Protein AF-A0A7C5DTL0-F1 (afdb_monomer_lite)

Structure (mmCIF, N/CA/C/O backbone):
data_AF-A0A7C5DTL0-F1
#
_entry.id   AF-A0A7C5DTL0-F1
#
loop_
_atom_site.group_PDB
_atom_site.id
_atom_site.type_symbol
_atom_site.label_atom_id
_atom_site.label_alt_id
_atom_site.label_comp_id
_atom_site.label_asym_id
_atom_site.label_entity_id
_atom_site.label_seq_id
_atom_site.pdbx_PDB_ins_code
_atom_site.Cartn_x
_atom_site.Cartn_y
_atom_site.Cartn_z
_atom_site.occupancy
_atom_site.B_iso_or_equiv
_atom_site.auth_seq_id
_atom_site.auth_comp_id
_atom_site.auth_asym_id
_atom_site.auth_atom_id
_atom_site.pdbx_PDB_model_num
ATOM 1 N N . MET A 1 1 ? 12.031 -22.277 -10.906 1.00 60.78 1 MET A N 1
ATOM 2 C CA . MET A 1 1 ? 11.764 -21.476 -12.125 1.00 60.78 1 MET A CA 1
ATOM 3 C C . MET A 1 1 ? 11.470 -20.048 -11.672 1.00 60.78 1 MET A C 1
ATOM 5 O O . MET A 1 1 ? 10.780 -19.915 -10.674 1.00 60.78 1 MET A O 1
ATOM 9 N N . THR A 1 2 ? 12.060 -19.012 -12.277 1.00 88.94 2 THR A N 1
ATOM 10 C CA . THR A 1 2 ? 11.921 -17.609 -11.815 1.00 88.94 2 THR A CA 1
ATOM 11 C C . THR A 1 2 ? 10.983 -16.819 -12.730 1.00 88.94 2 THR A C 1
ATOM 13 O O . THR A 1 2 ? 10.842 -17.190 -13.894 1.00 88.94 2 THR A O 1
ATOM 16 N N . ALA A 1 3 ? 10.388 -15.721 -12.243 1.00 88.69 3 ALA A N 1
ATOM 17 C CA . ALA A 1 3 ? 9.522 -14.845 -13.048 1.00 88.69 3 ALA A CA 1
ATOM 18 C C . ALA A 1 3 ? 10.208 -14.374 -14.345 1.00 88.69 3 ALA A C 1
ATOM 20 O O . ALA A 1 3 ? 9.623 -14.463 -15.420 1.00 88.69 3 ALA A O 1
ATOM 21 N N . HIS A 1 4 ? 11.495 -14.018 -14.263 1.00 87.12 4 HIS A N 1
ATOM 22 C CA . HIS A 1 4 ? 12.326 -13.677 -15.422 1.00 87.12 4 HIS A CA 1
ATOM 23 C C . HIS A 1 4 ? 12.367 -14.791 -16.480 1.00 87.12 4 HIS A C 1
ATOM 25 O O . HIS A 1 4 ? 12.187 -14.528 -17.662 1.00 87.12 4 HIS A O 1
ATOM 31 N N . LYS A 1 5 ? 12.571 -16.053 -16.069 1.00 91.56 5 LYS A N 1
ATOM 32 C CA . LYS A 1 5 ? 12.610 -17.198 -17.001 1.00 91.56 5 LYS A CA 1
ATOM 33 C C . LYS A 1 5 ? 11.259 -17.474 -17.670 1.00 91.56 5 LYS A C 1
ATOM 35 O O . LYS A 1 5 ? 11.225 -18.188 -18.662 1.00 91.56 5 LYS A O 1
ATOM 40 N N . LEU A 1 6 ? 10.174 -16.955 -17.102 1.00 93.56 6 LEU A N 1
ATOM 41 C CA . LEU A 1 6 ? 8.809 -17.120 -17.595 1.00 93.56 6 LEU A CA 1
ATOM 42 C C . LEU A 1 6 ? 8.272 -15.881 -18.314 1.00 93.56 6 LEU A C 1
ATOM 44 O O . LEU A 1 6 ? 7.115 -15.897 -18.720 1.00 93.56 6 LEU A O 1
ATOM 48 N N . HIS A 1 7 ? 9.067 -14.812 -18.439 1.00 88.25 7 HIS A N 1
ATOM 49 C CA . HIS A 1 7 ? 8.592 -13.508 -18.917 1.00 88.25 7 HIS A CA 1
ATOM 50 C C . HIS A 1 7 ? 7.339 -13.021 -18.163 1.00 88.25 7 HIS A C 1
ATOM 52 O O . HIS A 1 7 ? 6.461 -12.376 -18.730 1.00 88.25 7 HIS A O 1
ATOM 58 N N . ALA A 1 8 ? 7.245 -13.360 -16.874 1.00 90.19 8 ALA A N 1
ATOM 59 C CA . ALA A 1 8 ? 6.122 -13.001 -16.023 1.00 90.19 8 ALA A CA 1
ATOM 60 C C . ALA A 1 8 ? 6.397 -11.695 -15.267 1.00 90.19 8 ALA A C 1
ATOM 62 O O . ALA A 1 8 ? 7.532 -11.421 -14.866 1.00 90.19 8 ALA A O 1
ATOM 63 N N . VAL A 1 9 ? 5.334 -10.931 -15.014 1.00 90.69 9 VAL A N 1
ATOM 64 C CA . VAL A 1 9 ? 5.375 -9.729 -14.172 1.00 90.69 9 VAL A CA 1
ATOM 65 C C . VAL A 1 9 ? 5.598 -10.126 -12.710 1.00 90.69 9 VAL A C 1
ATOM 67 O O . VAL A 1 9 ? 4.961 -11.050 -12.200 1.00 90.69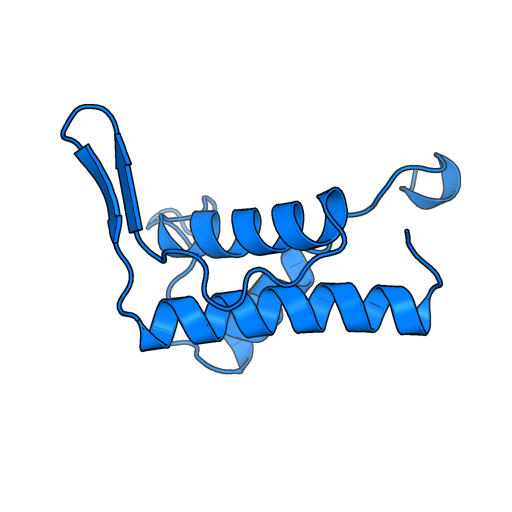 9 VAL A O 1
ATOM 70 N N . LEU A 1 10 ? 6.493 -9.413 -12.024 1.00 92.69 10 LEU A N 1
ATOM 71 C CA . LEU A 1 10 ? 6.749 -9.573 -10.594 1.00 92.69 10 LEU A CA 1
ATOM 72 C C . LEU A 1 10 ? 6.151 -8.395 -9.824 1.00 92.69 10 LEU A C 1
ATOM 74 O O . LEU A 1 10 ? 6.538 -7.253 -10.044 1.00 92.69 10 LEU A O 1
ATOM 78 N N . VAL A 1 11 ? 5.272 -8.680 -8.863 1.00 96.50 11 VAL A N 1
ATOM 79 C CA . VAL A 1 11 ? 4.724 -7.664 -7.954 1.00 96.50 11 VAL A CA 1
ATOM 80 C C . VAL A 1 11 ? 5.525 -7.671 -6.641 1.00 96.50 11 VAL A C 1
ATOM 82 O O . VAL A 1 11 ? 5.492 -8.671 -5.918 1.00 96.50 11 VAL A O 1
ATOM 85 N N . PRO A 1 12 ? 6.254 -6.593 -6.293 1.00 96.94 12 PRO A N 1
ATOM 86 C CA . PRO A 1 12 ? 7.266 -6.589 -5.229 1.00 96.94 12 PRO A CA 1
ATOM 87 C C . PRO A 1 12 ? 6.687 -6.377 -3.816 1.00 96.94 12 PRO A C 1
ATOM 89 O O . PRO A 1 12 ? 7.145 -5.521 -3.058 1.00 96.94 12 PRO A O 1
ATOM 92 N N . VAL A 1 13 ? 5.673 -7.160 -3.436 1.00 98.19 13 VAL A N 1
ATOM 93 C CA . VAL A 1 13 ? 4.944 -6.994 -2.160 1.00 98.19 13 VAL A CA 1
ATOM 94 C C . VAL A 1 13 ? 5.874 -7.113 -0.950 1.00 98.19 13 VAL A C 1
ATOM 96 O O . VAL A 1 13 ? 5.831 -6.264 -0.060 1.00 98.19 13 VAL A O 1
ATOM 99 N N . GLY A 1 14 ? 6.756 -8.118 -0.941 1.00 97.38 14 GLY A N 1
ATOM 100 C CA . GLY A 1 14 ? 7.661 -8.371 0.185 1.00 97.38 14 GLY A CA 1
ATOM 101 C C . GLY A 1 14 ? 8.578 -7.186 0.507 1.00 97.38 14 GLY A C 1
ATOM 102 O O . GLY A 1 14 ? 8.750 -6.852 1.673 1.00 97.38 14 GLY A O 1
ATOM 103 N N . LEU A 1 15 ? 9.082 -6.486 -0.514 1.00 98.19 15 LEU A N 1
ATOM 104 C CA . LEU A 1 15 ? 9.959 -5.322 -0.333 1.00 98.19 15 LEU A CA 1
ATOM 105 C C . LEU A 1 15 ? 9.211 -4.111 0.242 1.00 98.19 15 LEU A C 1
ATOM 107 O O . LEU A 1 15 ? 9.765 -3.346 1.035 1.00 98.19 15 LEU A O 1
ATOM 111 N N . ALA A 1 16 ? 7.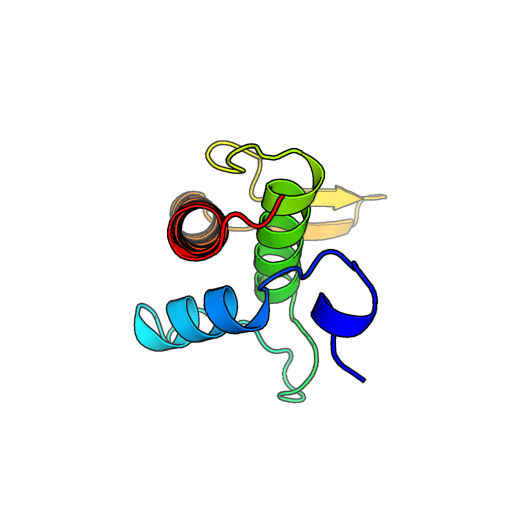943 -3.927 -0.137 1.00 98.56 16 ALA A N 1
ATOM 112 C CA . ALA A 1 16 ? 7.102 -2.886 0.449 1.00 98.56 16 ALA A CA 1
ATOM 113 C C . ALA A 1 16 ? 6.803 -3.181 1.929 1.00 98.56 16 ALA A C 1
ATOM 115 O O . ALA A 1 16 ? 6.900 -2.285 2.767 1.00 98.56 16 ALA A O 1
ATOM 116 N N . TRP A 1 17 ? 6.501 -4.439 2.260 1.00 98.50 17 TRP A N 1
ATOM 117 C CA . TRP A 1 17 ? 6.256 -4.877 3.636 1.00 98.50 17 TRP A CA 1
ATOM 118 C C . TRP A 1 17 ? 7.493 -4.734 4.521 1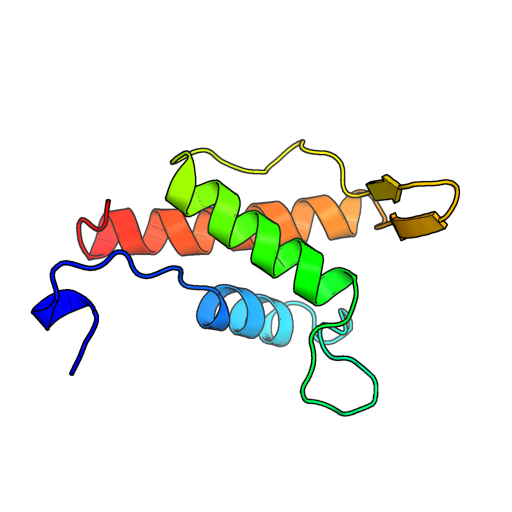.00 98.50 17 TRP A C 1
ATOM 120 O O . TRP A 1 17 ? 7.411 -4.144 5.595 1.00 98.50 17 TRP A O 1
ATOM 130 N N . GLU A 1 18 ? 8.648 -5.210 4.051 1.00 98.25 18 GLU A N 1
ATOM 131 C CA . GLU A 1 18 ? 9.931 -5.053 4.743 1.00 98.25 18 GLU A CA 1
ATOM 132 C C . GLU A 1 18 ? 10.251 -3.575 4.995 1.00 98.25 18 GLU A C 1
ATOM 134 O O . GLU A 1 18 ? 10.706 -3.200 6.076 1.00 98.25 18 GLU A O 1
ATOM 139 N N . THR A 1 19 ? 9.960 -2.710 4.019 1.00 98.44 19 THR A N 1
ATOM 140 C CA . THR A 1 19 ? 10.161 -1.269 4.177 1.00 98.44 19 THR A CA 1
ATOM 141 C C . THR A 1 19 ? 9.320 -0.707 5.317 1.00 98.44 19 THR A C 1
ATOM 143 O O . THR A 1 19 ? 9.875 0.014 6.141 1.00 98.44 19 THR A O 1
ATOM 146 N N . ILE A 1 20 ? 8.031 -1.054 5.407 1.00 98.38 20 ILE A N 1
ATOM 147 C CA . ILE A 1 20 ? 7.176 -0.620 6.522 1.00 98.38 20 ILE A CA 1
ATOM 148 C C . ILE A 1 20 ? 7.685 -1.161 7.852 1.00 98.38 20 ILE A C 1
ATOM 150 O O . ILE A 1 20 ? 7.864 -0.379 8.779 1.00 98.38 20 ILE A O 1
ATOM 154 N N . HIS A 1 21 ? 8.016 -2.451 7.918 1.00 97.00 21 HIS A N 1
ATOM 155 C CA . HIS A 1 21 ? 8.536 -3.063 9.138 1.00 97.00 21 HIS A CA 1
ATOM 156 C C . HIS A 1 21 ? 9.801 -2.359 9.657 1.00 97.00 21 HIS A C 1
ATOM 158 O O . HIS A 1 21 ? 9.996 -2.237 10.861 1.00 97.00 21 HIS A O 1
ATOM 164 N N . ARG A 1 22 ? 10.647 -1.851 8.750 1.00 97.94 22 ARG A N 1
ATOM 165 C CA . ARG A 1 22 ? 11.865 -1.112 9.099 1.00 97.94 22 ARG A CA 1
ATOM 166 C C . ARG A 1 22 ? 11.611 0.336 9.520 1.00 97.94 22 ARG A C 1
ATOM 168 O O . ARG A 1 22 ? 12.296 0.815 10.418 1.00 97.94 22 ARG A O 1
ATOM 175 N N . ILE A 1 23 ? 10.724 1.061 8.834 1.00 97.75 23 ILE A N 1
ATOM 176 C CA . ILE A 1 23 ? 10.555 2.511 9.060 1.00 97.75 23 ILE A CA 1
ATOM 177 C C . ILE A 1 23 ? 9.501 2.842 10.118 1.00 97.75 23 ILE A C 1
ATOM 179 O O . ILE A 1 23 ? 9.572 3.913 10.711 1.00 97.75 23 ILE A O 1
ATOM 183 N N . ASP A 1 24 ? 8.536 1.951 10.340 1.00 96.81 24 ASP A N 1
ATOM 184 C CA . ASP A 1 24 ? 7.499 2.101 11.358 1.00 96.81 24 ASP A CA 1
ATOM 185 C C . ASP A 1 24 ? 7.057 0.718 11.880 1.00 96.81 24 ASP A C 1
ATOM 187 O O . ASP A 1 24 ? 6.026 0.183 11.458 1.00 96.81 24 ASP A O 1
ATOM 191 N N . PRO A 1 25 ? 7.825 0.120 12.814 1.00 94.25 25 PRO A N 1
ATOM 192 C CA . PRO A 1 25 ? 7.493 -1.173 13.415 1.00 94.25 25 PRO A CA 1
ATOM 193 C C . PRO A 1 25 ? 6.154 -1.185 14.170 1.00 94.25 25 PRO A C 1
ATOM 195 O O . PRO A 1 25 ? 5.657 -2.256 14.504 1.00 94.25 25 PRO A O 1
ATOM 198 N N . GLY A 1 26 ? 5.573 -0.015 14.469 1.00 95.44 26 GLY A N 1
ATOM 199 C CA . GLY A 1 26 ? 4.264 0.101 15.112 1.00 95.44 26 GLY A CA 1
ATOM 200 C C . GLY A 1 26 ? 3.091 -0.159 14.162 1.00 95.44 26 GLY A C 1
ATOM 201 O O . GLY A 1 26 ? 1.964 -0.371 14.620 1.00 95.44 26 GLY A O 1
ATOM 202 N N . ILE A 1 27 ? 3.326 -0.162 12.845 1.00 96.75 27 ILE A N 1
ATOM 203 C CA . ILE A 1 27 ? 2.329 -0.563 11.853 1.00 96.75 27 ILE A CA 1
ATOM 204 C C . ILE A 1 27 ? 2.349 -2.085 11.717 1.00 96.75 27 ILE A C 1
ATOM 206 O O . ILE A 1 27 ? 3.135 -2.659 10.964 1.00 96.75 27 ILE A O 1
ATOM 210 N N . GLU A 1 28 ? 1.421 -2.739 12.411 1.00 96.75 28 GLU A N 1
ATOM 211 C CA . GLU A 1 28 ? 1.220 -4.178 12.274 1.00 96.75 28 GLU A CA 1
ATOM 212 C C . GLU A 1 28 ? 0.610 -4.508 10.901 1.00 96.75 28 GLU A C 1
ATOM 214 O O . GLU A 1 28 ? -0.444 -3.975 10.529 1.00 96.75 28 GLU A O 1
ATOM 219 N N . LEU A 1 29 ? 1.255 -5.406 10.154 1.00 97.88 29 LEU A N 1
ATOM 220 C CA . LEU A 1 29 ? 0.800 -5.875 8.836 1.00 97.88 29 LEU A CA 1
ATOM 221 C C . LEU A 1 29 ? 0.270 -7.310 8.885 1.00 97.88 29 LEU A C 1
ATOM 223 O O . LEU A 1 29 ? -0.509 -7.705 8.010 1.00 97.88 29 LEU A O 1
ATOM 227 N N . TYR A 1 30 ? 0.651 -8.073 9.908 1.00 97.75 30 TYR A N 1
ATOM 228 C CA . TYR A 1 30 ? 0.231 -9.451 10.079 1.00 97.75 30 TYR A CA 1
ATOM 229 C C . TYR A 1 30 ? -1.036 -9.553 10.924 1.00 97.75 30 TYR A C 1
ATOM 231 O O . TYR A 1 30 ? -1.365 -8.720 11.771 1.00 97.75 30 TYR A O 1
ATOM 239 N N . HIS A 1 31 ? -1.794 -10.602 10.651 1.00 96.88 31 HIS A N 1
ATOM 240 C CA . HIS A 1 31 ? -2.822 -11.101 11.539 1.00 96.88 31 HIS A CA 1
ATOM 241 C C . HIS A 1 31 ? -2.165 -11.710 12.791 1.00 96.88 31 HIS A C 1
ATOM 243 O O . HIS A 1 31 ? -0.966 -11.980 12.811 1.00 96.88 31 HIS A O 1
ATOM 249 N N . GLN A 1 32 ? -2.953 -11.971 13.836 1.00 95.00 32 GLN A N 1
ATOM 250 C CA . GLN A 1 32 ? -2.456 -12.519 15.108 1.00 95.00 32 GLN A CA 1
ATOM 251 C C . GLN A 1 32 ? -1.768 -13.889 14.969 1.00 95.00 32 GLN A C 1
ATOM 253 O O . GLN A 1 32 ? -1.049 -14.313 15.866 1.00 95.00 32 GLN A O 1
ATOM 258 N N . ASP A 1 33 ? -1.970 -14.578 13.844 1.00 95.81 33 ASP A N 1
ATOM 259 C CA . ASP A 1 33 ? -1.282 -15.829 13.514 1.00 95.81 33 ASP A CA 1
ATOM 260 C C . ASP A 1 33 ? 0.161 -15.644 13.007 1.00 95.81 33 ASP A C 1
ATOM 262 O O . ASP A 1 33 ? 0.854 -16.637 12.775 1.00 95.81 33 ASP A O 1
ATOM 266 N N . GLY A 1 34 ? 0.611 -14.399 12.812 1.00 93.62 34 GLY A N 1
ATOM 267 C CA . GLY A 1 34 ? 1.954 -14.062 12.339 1.00 93.62 34 GLY A CA 1
ATOM 268 C C . GLY A 1 34 ? 2.242 -14.476 10.893 1.00 93.62 34 GLY A C 1
ATOM 269 O O . GLY A 1 34 ? 3.405 -14.537 10.500 1.00 93.62 34 GLY A O 1
ATOM 270 N N . ARG A 1 35 ? 1.215 -14.821 10.104 1.00 93.44 35 ARG A N 1
ATOM 271 C CA . ARG A 1 35 ? 1.359 -15.360 8.741 1.00 93.44 35 ARG A CA 1
ATOM 272 C C . ARG A 1 35 ? 0.482 -14.638 7.734 1.00 93.44 35 ARG A C 1
ATOM 274 O O . ARG A 1 35 ? 0.968 -14.238 6.680 1.00 93.44 35 ARG A O 1
ATOM 281 N N . HIS A 1 36 ? -0.805 -14.492 8.027 1.00 96.75 36 HIS A N 1
ATOM 282 C CA . HIS A 1 36 ? -1.740 -13.850 7.109 1.00 96.75 36 HIS A CA 1
ATOM 283 C C . HIS A 1 36 ? -1.630 -12.335 7.193 1.00 96.75 36 HIS A C 1
ATOM 285 O O . HIS A 1 36 ? -1.285 -11.780 8.232 1.00 96.75 36 HIS A O 1
ATOM 291 N N . ALA A 1 37 ? -1.974 -11.653 6.103 1.00 97.75 37 ALA A N 1
ATOM 292 C CA . ALA A 1 37 ? -2.131 -10.210 6.126 1.00 97.75 37 ALA A CA 1
ATOM 293 C C . ALA A 1 37 ? -3.356 -9.820 6.960 1.00 97.75 37 ALA A C 1
ATOM 295 O O . ALA A 1 37 ? -4.445 -10.366 6.778 1.00 97.75 37 ALA A O 1
ATOM 296 N N . ASN A 1 38 ? -3.203 -8.826 7.831 1.00 97.44 38 ASN A N 1
ATOM 297 C CA . ASN A 1 38 ? -4.348 -8.128 8.411 1.00 97.44 38 ASN A CA 1
ATOM 298 C C . ASN A 1 38 ? -4.924 -7.111 7.390 1.00 97.44 38 ASN A C 1
ATOM 300 O O . ASN A 1 38 ? -4.417 -7.009 6.265 1.00 97.44 38 ASN A O 1
ATOM 304 N N . PRO A 1 39 ? -5.974 -6.339 7.729 1.00 97.56 39 PRO A N 1
ATOM 305 C CA . PRO A 1 39 ? -6.509 -5.305 6.840 1.00 97.56 39 PRO A CA 1
ATOM 306 C C . PRO A 1 39 ? -5.481 -4.282 6.331 1.00 97.56 39 PRO A C 1
ATOM 308 O O . PRO A 1 39 ? -5.504 -3.930 5.153 1.00 97.56 39 PRO A O 1
ATOM 311 N N . THR A 1 40 ? -4.553 -3.836 7.180 1.00 97.94 40 THR A N 1
ATOM 312 C CA . THR A 1 40 ? -3.481 -2.893 6.820 1.00 97.94 40 THR A CA 1
ATOM 313 C C . THR A 1 40 ? -2.477 -3.528 5.855 1.00 97.94 40 THR A C 1
ATOM 315 O O . THR A 1 40 ? -2.144 -2.931 4.831 1.00 97.94 40 THR A O 1
ATOM 318 N N . GLY A 1 41 ? -2.039 -4.762 6.127 1.00 98.12 41 GLY A N 1
ATOM 319 C CA . GLY A 1 41 ? -1.160 -5.528 5.234 1.00 98.12 41 GLY A CA 1
ATOM 320 C C . GLY A 1 41 ? -1.810 -5.828 3.883 1.00 98.12 41 GLY A C 1
ATOM 321 O O . GLY A 1 41 ? -1.180 -5.691 2.830 1.00 98.12 41 GLY A O 1
ATOM 322 N N . SER A 1 42 ? -3.101 -6.163 3.890 1.00 97.94 42 SER A N 1
ATOM 323 C CA . SER A 1 42 ? -3.894 -6.370 2.672 1.00 97.94 42 SER A CA 1
ATOM 324 C C . SER A 1 42 ? -3.998 -5.082 1.854 1.00 97.94 42 SER A C 1
ATOM 326 O O . SER A 1 42 ? -3.839 -5.112 0.636 1.00 97.94 42 SER A O 1
ATOM 328 N N . TYR A 1 43 ? -4.191 -3.939 2.517 1.00 98.56 43 TYR A N 1
ATOM 329 C CA . TYR A 1 43 ? -4.233 -2.631 1.871 1.00 98.56 43 TYR A CA 1
ATOM 330 C C . TYR A 1 43 ? -2.900 -2.251 1.213 1.00 98.56 43 TYR A C 1
ATOM 332 O O . TYR A 1 43 ? -2.882 -1.860 0.044 1.00 98.56 43 TYR A O 1
ATOM 340 N N . LEU A 1 44 ? -1.773 -2.408 1.920 1.00 98.81 44 LEU A N 1
ATOM 341 C CA . LEU A 1 44 ? -0.446 -2.165 1.344 1.00 98.81 44 LEU A CA 1
ATOM 342 C C . LEU A 1 44 ? -0.205 -3.066 0.129 1.00 98.81 44 LEU A C 1
ATOM 344 O O . LEU A 1 44 ? 0.225 -2.594 -0.919 1.00 98.81 44 LEU A O 1
ATOM 348 N N . THR A 1 45 ? -0.537 -4.351 0.255 1.00 98.56 45 THR A N 1
ATOM 349 C CA . THR A 1 45 ? -0.441 -5.324 -0.839 1.00 98.56 45 THR A CA 1
ATOM 350 C C . THR A 1 45 ? -1.246 -4.868 -2.054 1.00 98.56 45 THR A C 1
ATOM 352 O O . THR A 1 45 ? -0.709 -4.822 -3.159 1.00 98.56 45 THR A O 1
ATOM 355 N N . ALA A 1 46 ? -2.497 -4.445 -1.853 1.00 98.31 46 ALA A N 1
ATOM 356 C CA . ALA A 1 46 ? -3.343 -3.919 -2.920 1.00 98.31 46 ALA A CA 1
ATOM 357 C C . ALA A 1 46 ? -2.739 -2.673 -3.590 1.00 98.31 46 ALA A C 1
ATOM 359 O O . ALA A 1 46 ? -2.779 -2.573 -4.814 1.00 98.31 46 ALA A O 1
ATOM 360 N N . CYS A 1 47 ? -2.118 -1.765 -2.829 1.00 98.75 47 CYS A N 1
ATOM 361 C CA . CYS A 1 47 ? -1.431 -0.597 -3.389 1.00 98.75 47 CYS A CA 1
ATOM 362 C C . CYS A 1 47 ? -0.255 -0.993 -4.298 1.00 98.75 47 CYS A C 1
ATOM 364 O O . CYS A 1 47 ? -0.063 -0.379 -5.348 1.00 98.75 47 CYS A O 1
ATOM 366 N N . VAL A 1 48 ? 0.519 -2.024 -3.933 1.00 98.69 48 VAL A N 1
ATOM 367 C CA . VAL A 1 48 ? 1.636 -2.513 -4.762 1.00 98.69 48 VAL A CA 1
ATOM 368 C C . VAL A 1 48 ? 1.109 -3.149 -6.050 1.00 98.69 48 VAL A C 1
ATOM 370 O O . VAL A 1 48 ? 1.609 -2.839 -7.127 1.00 98.69 48 VAL A O 1
ATOM 373 N N . PHE A 1 49 ? 0.066 -3.980 -5.962 1.00 98.44 49 PHE A N 1
ATOM 374 C CA . PHE A 1 49 ? -0.583 -4.550 -7.147 1.00 98.44 49 PHE A CA 1
ATOM 375 C C . PHE A 1 49 ? -1.151 -3.468 -8.064 1.00 98.44 49 PHE A C 1
ATOM 377 O O . PHE A 1 49 ? -0.885 -3.500 -9.260 1.00 98.44 49 PHE A O 1
ATOM 384 N N . TYR A 1 50 ? -1.881 -2.496 -7.513 1.00 98.31 50 TYR A N 1
ATOM 385 C CA . TYR A 1 50 ? -2.403 -1.358 -8.267 1.00 98.31 50 TYR A CA 1
ATOM 386 C C . TYR A 1 50 ? -1.284 -0.622 -9.011 1.00 98.31 50 TYR A C 1
ATOM 388 O O . TYR A 1 50 ? -1.391 -0.382 -10.211 1.00 98.31 50 TYR A O 1
ATOM 396 N N . SER A 1 51 ? -0.185 -0.331 -8.309 1.00 98.12 51 SER A N 1
ATOM 397 C CA . SER A 1 51 ? 0.957 0.384 -8.881 1.00 98.12 51 SER A CA 1
ATOM 398 C C . SER A 1 51 ? 1.566 -0.357 -10.069 1.00 98.12 51 SER A C 1
ATOM 400 O O . SER A 1 51 ? 1.857 0.278 -11.072 1.00 98.12 51 SER A O 1
ATOM 402 N N . VAL A 1 52 ? 1.719 -1.684 -9.980 1.00 96.62 52 VAL A N 1
ATOM 403 C CA . VAL A 1 52 ? 2.254 -2.506 -11.080 1.00 96.62 52 VAL A CA 1
ATOM 404 C C . VAL A 1 52 ? 1.244 -2.641 -12.222 1.00 96.62 52 VAL A C 1
ATOM 406 O O . VAL A 1 52 ? 1.588 -2.444 -13.378 1.00 96.62 52 VAL A O 1
ATOM 409 N N . MET A 1 53 ? -0.019 -2.954 -11.922 1.00 95.75 53 MET A N 1
ATOM 410 C CA . MET A 1 53 ? -1.030 -3.218 -12.954 1.00 95.75 53 MET A CA 1
ATOM 411 C C . MET A 1 53 ? -1.390 -1.978 -13.776 1.00 95.75 53 MET A C 1
ATOM 413 O O . MET A 1 53 ? -1.666 -2.094 -14.967 1.00 95.75 53 MET A O 1
ATOM 417 N N . PHE A 1 54 ? -1.421 -0.805 -13.140 1.00 95.75 54 PHE A N 1
ATOM 418 C CA . PHE A 1 54 ? -1.838 0.447 -13.774 1.00 95.75 54 PHE A CA 1
ATOM 419 C C . PHE A 1 54 ? -0.677 1.409 -14.033 1.00 95.75 54 PHE A C 1
ATOM 421 O O . PHE A 1 54 ? -0.917 2.506 -14.536 1.00 95.75 54 PHE A O 1
ATOM 428 N N . ASN A 1 55 ? 0.555 1.043 -13.660 1.00 94.38 55 ASN A N 1
ATOM 429 C CA . ASN A 1 55 ? 1.738 1.906 -13.730 1.00 94.38 55 ASN A CA 1
ATOM 430 C C . ASN A 1 55 ? 1.466 3.329 -13.195 1.00 94.38 55 ASN A C 1
ATOM 43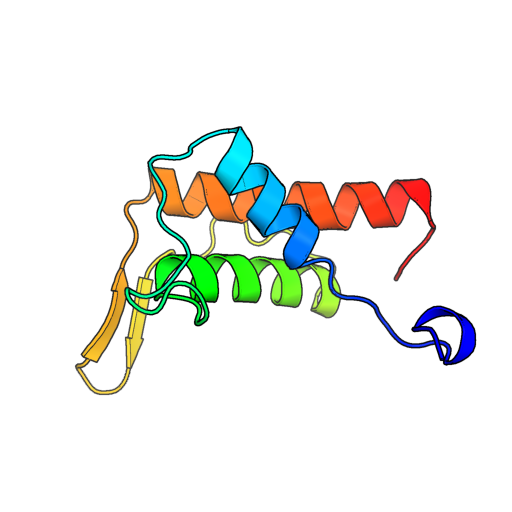2 O O . ASN A 1 55 ? 1.801 4.337 -13.814 1.00 94.38 55 ASN A O 1
ATOM 436 N N . THR A 1 56 ? 0.754 3.410 -12.070 1.00 96.81 56 THR A N 1
ATOM 437 C CA . THR A 1 56 ? 0.215 4.662 -11.524 1.00 96.81 56 THR A CA 1
ATOM 438 C C . THR A 1 56 ? 0.387 4.688 -10.011 1.00 96.81 56 THR A C 1
ATOM 440 O O . THR A 1 56 ? 0.172 3.679 -9.339 1.00 96.81 56 THR A O 1
ATOM 443 N N . SER A 1 57 ? 0.731 5.851 -9.452 1.00 98.25 57 SER A N 1
ATOM 444 C CA . SER A 1 57 ? 0.827 6.011 -7.998 1.00 98.25 57 SER A CA 1
ATOM 445 C C . SER A 1 57 ? -0.544 5.823 -7.322 1.00 98.25 57 SER A C 1
ATOM 447 O O . SER A 1 57 ? -1.528 6.408 -7.777 1.00 98.25 57 SER A O 1
ATOM 449 N N . PRO A 1 58 ? -0.640 5.047 -6.223 1.00 98.38 58 PRO A N 1
ATOM 450 C CA . PRO A 1 58 ? -1.844 4.935 -5.410 1.00 98.38 58 PRO A CA 1
ATOM 451 C C . PRO A 1 58 ? -1.993 6.109 -4.425 1.00 98.38 58 PRO A C 1
ATOM 453 O O . PRO A 1 58 ? -2.932 6.123 -3.629 1.00 98.38 58 PRO A O 1
ATOM 456 N N . GLU A 1 59 ? -1.066 7.074 -4.416 1.00 98.50 59 GLU A N 1
ATOM 457 C CA . GLU A 1 59 ? -1.146 8.246 -3.545 1.00 98.50 59 GLU A CA 1
ATOM 458 C C . GLU A 1 59 ? -2.424 9.051 -3.796 1.00 98.50 59 GLU A C 1
ATOM 460 O O . GLU A 1 59 ? -2.770 9.383 -4.926 1.00 98.50 59 GLU A O 1
ATOM 465 N N . GLY A 1 60 ? -3.132 9.375 -2.713 1.00 97.69 60 GLY A N 1
ATOM 466 C CA . GLY A 1 60 ? -4.393 10.119 -2.775 1.00 97.69 60 GLY A CA 1
ATOM 467 C C . GLY A 1 60 ? -5.639 9.247 -2.948 1.00 97.69 60 GLY A C 1
ATOM 468 O O . GLY A 1 60 ? -6.747 9.765 -2.815 1.00 97.69 60 GLY A O 1
ATOM 469 N N . LEU A 1 61 ? -5.492 7.933 -3.160 1.00 97.31 61 LEU A N 1
ATOM 470 C CA . LEU A 1 61 ? -6.620 7.000 -3.111 1.00 97.31 61 LEU A CA 1
ATOM 471 C C . LEU A 1 61 ? -7.189 6.877 -1.685 1.00 97.31 61 LEU A C 1
ATOM 473 O O . LEU A 1 61 ? -6.545 7.230 -0.692 1.00 97.31 61 LEU A O 1
ATOM 477 N N . THR A 1 62 ? -8.416 6.364 -1.572 1.00 96.50 62 THR A N 1
ATOM 478 C CA . THR A 1 62 ? -9.052 6.127 -0.267 1.00 96.50 62 THR A CA 1
ATOM 479 C C . THR A 1 62 ? -8.313 5.049 0.532 1.00 96.50 62 THR A C 1
ATOM 481 O O . THR A 1 62 ? -8.003 3.980 0.011 1.00 96.50 62 THR A O 1
ATOM 484 N N . GLY A 1 63 ? -8.082 5.316 1.820 1.00 96.31 63 GLY A N 1
ATOM 485 C CA . GLY A 1 63 ? -7.572 4.348 2.800 1.00 96.31 63 GLY A CA 1
ATOM 486 C C . GLY A 1 63 ? -8.660 3.489 3.453 1.00 96.31 63 GLY A C 1
ATOM 487 O O . GLY A 1 63 ? -8.378 2.765 4.409 1.00 96.31 63 GLY A O 1
ATOM 488 N N . SER A 1 64 ? -9.901 3.594 2.973 1.00 96.12 64 SER A N 1
ATOM 489 C CA . SER A 1 64 ? -11.066 2.929 3.552 1.00 96.12 64 SER A CA 1
ATOM 490 C C . SER A 1 64 ? -11.821 2.136 2.490 1.00 96.12 64 SER A C 1
ATOM 492 O O . SER A 1 64 ? -12.068 2.626 1.386 1.00 96.12 64 SER A O 1
ATOM 494 N N . PHE A 1 65 ? -12.214 0.913 2.843 1.00 94.31 65 PHE A N 1
ATOM 495 C CA . PHE A 1 65 ? -12.991 0.012 1.999 1.00 94.31 65 PHE A CA 1
ATOM 496 C C . PHE A 1 65 ? -14.154 -0.583 2.793 1.00 94.31 65 PHE A C 1
ATOM 498 O O . PHE A 1 65 ? -13.962 -1.318 3.768 1.00 94.31 65 PHE A O 1
ATOM 505 N N . HIS A 1 66 ? -15.373 -0.239 2.375 1.00 95.25 66 HIS A N 1
ATOM 506 C CA . HIS A 1 66 ? -16.620 -0.699 2.976 1.00 95.25 66 HIS A CA 1
ATOM 507 C C . HIS A 1 66 ? -17.397 -1.512 1.938 1.00 95.25 66 HIS A C 1
ATOM 509 O O . HIS A 1 66 ? -17.584 -1.065 0.808 1.00 95.25 66 HIS A O 1
ATOM 515 N N . TYR A 1 67 ? -17.881 -2.694 2.313 1.00 93.12 67 TYR A N 1
ATOM 516 C CA . TYR A 1 67 ? -18.640 -3.555 1.410 1.00 93.12 67 TYR A CA 1
ATOM 517 C C . TYR A 1 67 ? -19.741 -4.292 2.166 1.00 93.12 67 TYR A C 1
ATOM 519 O O . TYR A 1 67 ? -19.480 -4.914 3.197 1.00 93.12 67 TYR A O 1
ATOM 527 N N . LYS A 1 68 ? -20.977 -4.210 1.649 1.00 95.12 68 LYS A N 1
ATOM 528 C CA . LYS A 1 68 ? -22.192 -4.795 2.250 1.00 95.12 68 LYS A CA 1
ATOM 529 C C . LYS A 1 68 ? -22.370 -4.444 3.737 1.00 95.12 68 LYS A C 1
ATOM 531 O O . LYS A 1 68 ? -22.624 -5.313 4.562 1.00 95.12 68 LYS A O 1
ATOM 536 N N . GLY A 1 69 ? -22.182 -3.169 4.087 1.00 93.25 69 GLY A N 1
ATOM 537 C CA . GLY A 1 69 ? -22.322 -2.677 5.465 1.00 93.25 69 GLY A CA 1
ATOM 538 C C . GLY A 1 69 ? -21.178 -3.056 6.414 1.00 93.25 69 GLY A C 1
ATOM 539 O O . GLY A 1 69 ? -21.183 -2.630 7.563 1.00 93.25 69 GLY A O 1
ATOM 540 N N . LYS A 1 70 ? -20.174 -3.811 5.947 1.00 94.81 70 LYS A N 1
ATOM 541 C CA . LYS A 1 70 ? -18.982 -4.164 6.720 1.00 94.81 70 LYS A CA 1
ATOM 542 C C . LYS A 1 70 ? -17.806 -3.273 6.336 1.00 94.81 70 LYS A C 1
ATOM 544 O O . LYS A 1 70 ? -17.501 -3.104 5.154 1.00 94.81 70 LYS A O 1
ATOM 549 N N . VAL A 1 71 ? -17.115 -2.752 7.346 1.00 94.62 71 VAL A N 1
ATOM 550 C CA . VAL A 1 71 ? -15.815 -2.095 7.190 1.00 94.62 71 VAL A CA 1
ATOM 551 C C . VAL A 1 71 ? -14.745 -3.179 7.103 1.00 94.62 71 VAL A C 1
ATOM 553 O O . VAL A 1 71 ? -14.581 -3.970 8.030 1.00 94.62 71 VAL A O 1
ATOM 556 N N . TRP A 1 72 ? -14.046 -3.243 5.975 1.00 93.62 72 TRP A N 1
ATOM 557 C CA . TRP A 1 72 ? -12.970 -4.213 5.747 1.00 93.62 72 TRP A CA 1
ATOM 558 C C . TRP A 1 72 ? -11.602 -3.602 6.006 1.00 93.62 72 TRP A C 1
ATOM 560 O O . TRP A 1 72 ? -10.733 -4.263 6.557 1.00 93.62 72 TRP A O 1
ATOM 570 N N . VAL A 1 73 ? -11.438 -2.334 5.632 1.00 95.75 73 VAL A N 1
ATOM 571 C CA . VAL A 1 73 ? -10.251 -1.521 5.893 1.00 95.75 73 VAL A CA 1
ATOM 572 C C . VAL A 1 73 ? -10.741 -0.123 6.253 1.00 95.75 73 VAL A C 1
ATOM 574 O O . VAL A 1 73 ? -11.633 0.400 5.5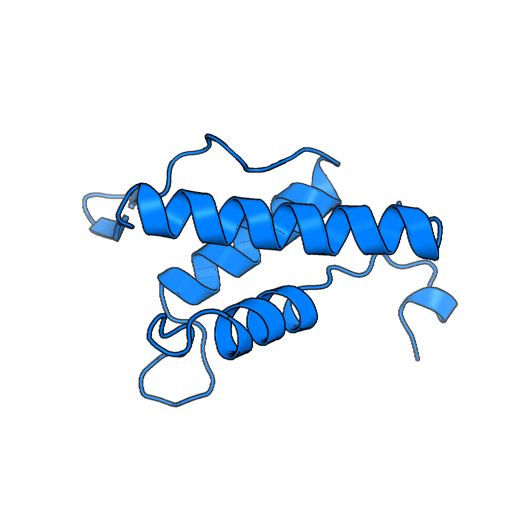86 1.00 95.75 73 VAL A O 1
ATOM 577 N N . ASN A 1 74 ? -10.177 0.481 7.295 1.00 96.56 74 ASN A N 1
ATOM 578 C CA . ASN A 1 74 ? -10.394 1.887 7.616 1.00 96.56 74 ASN A CA 1
ATOM 579 C C . ASN A 1 74 ? -9.132 2.450 8.266 1.00 96.56 74 ASN A C 1
ATOM 581 O O . ASN A 1 74 ? -8.925 2.303 9.470 1.00 96.56 74 ASN A O 1
ATOM 585 N N . LEU A 1 75 ? -8.256 3.015 7.442 1.00 96.94 75 LEU A N 1
ATOM 586 C CA . LEU A 1 75 ? -6.982 3.558 7.889 1.00 96.94 75 LEU A CA 1
ATOM 587 C C . LEU A 1 75 ? -7.085 5.059 8.130 1.00 96.94 75 LEU A C 1
ATOM 589 O O . LEU A 1 75 ? -7.728 5.791 7.380 1.00 96.94 75 LEU A O 1
ATOM 593 N N . GLU A 1 76 ? -6.367 5.529 9.145 1.00 96.38 76 GLU A N 1
ATOM 594 C CA . GLU A 1 76 ? -6.104 6.953 9.304 1.00 96.38 76 GLU A CA 1
ATOM 595 C C . GLU A 1 76 ? -5.400 7.500 8.051 1.00 96.38 76 GLU A C 1
ATOM 597 O O . GLU A 1 76 ? -4.518 6.846 7.484 1.00 96.38 76 GLU A O 1
ATOM 602 N N . LYS A 1 77 ? -5.748 8.724 7.635 1.00 95.56 77 LYS A N 1
ATOM 603 C CA . LYS A 1 77 ? -5.209 9.365 6.426 1.00 95.56 77 LYS A CA 1
ATOM 604 C C . LYS A 1 77 ? -3.676 9.372 6.384 1.00 95.56 77 LYS A C 1
ATOM 606 O O . LYS A 1 77 ? -3.105 9.112 5.326 1.00 95.56 77 LYS A O 1
ATOM 611 N N . GLY A 1 78 ? -3.014 9.631 7.516 1.00 96.56 78 GLY A N 1
ATOM 612 C CA . GLY A 1 78 ? -1.552 9.603 7.614 1.00 96.56 78 GLY A CA 1
ATOM 613 C C . GLY A 1 78 ? -0.970 8.222 7.303 1.00 96.56 78 GLY A C 1
ATOM 614 O O . GLY A 1 78 ? -0.079 8.101 6.461 1.00 96.56 78 GLY A O 1
ATOM 615 N N . ARG A 1 79 ? -1.543 7.168 7.900 1.00 97.06 79 ARG A N 1
ATOM 616 C CA . ARG A 1 79 ? -1.141 5.774 7.650 1.00 97.06 79 ARG A CA 1
ATOM 617 C C . ARG A 1 79 ? -1.399 5.360 6.207 1.00 97.06 79 ARG A C 1
ATOM 619 O O . ARG A 1 79 ? -0.507 4.815 5.567 1.00 97.06 79 ARG A O 1
ATOM 626 N N . ALA A 1 80 ? -2.581 5.660 5.669 1.00 98.25 80 ALA A N 1
ATOM 627 C CA . ALA A 1 80 ? -2.899 5.362 4.275 1.00 98.25 80 ALA A CA 1
ATOM 628 C C . ALA A 1 80 ? -1.901 6.034 3.317 1.00 98.25 80 ALA A C 1
ATOM 630 O O . ALA A 1 80 ? -1.379 5.370 2.423 1.00 98.25 80 ALA A O 1
ATOM 631 N N . SER A 1 81 ? -1.581 7.314 3.548 1.00 98.38 81 SER A N 1
ATOM 632 C CA . SER A 1 81 ? -0.619 8.060 2.731 1.00 98.38 81 SER A CA 1
ATOM 633 C C . SER A 1 81 ? 0.785 7.459 2.786 1.00 98.38 81 SER A C 1
ATOM 635 O O . SER A 1 81 ? 1.437 7.337 1.751 1.00 98.38 81 SER A O 1
ATOM 637 N N . LEU A 1 82 ? 1.249 7.045 3.969 1.00 98.62 82 LEU A N 1
ATOM 638 C CA . LEU A 1 82 ? 2.548 6.388 4.115 1.00 98.62 82 LEU A CA 1
ATOM 639 C C . LEU A 1 82 ? 2.609 5.076 3.321 1.00 98.62 82 LEU A C 1
ATOM 641 O O . LEU A 1 82 ? 3.550 4.866 2.556 1.00 98.62 82 LEU A O 1
ATOM 645 N N . LEU A 1 83 ? 1.596 4.216 3.460 1.00 98.75 83 LEU A N 1
ATOM 646 C CA . LEU A 1 83 ? 1.542 2.924 2.768 1.00 98.75 83 LEU A CA 1
ATOM 647 C C . LEU A 1 83 ? 1.485 3.093 1.243 1.00 98.75 83 LEU A C 1
ATOM 649 O O . LEU A 1 83 ? 2.177 2.378 0.521 1.00 98.75 83 LEU A O 1
ATOM 653 N N . GLN A 1 84 ? 0.720 4.073 0.752 1.00 98.81 84 GLN A N 1
ATOM 654 C CA . GLN A 1 84 ? 0.659 4.417 -0.673 1.00 98.81 84 GLN A CA 1
ATOM 655 C C . GLN A 1 84 ? 2.027 4.856 -1.211 1.00 98.81 84 GLN A C 1
ATOM 657 O O . GLN A 1 84 ? 2.483 4.342 -2.232 1.00 98.81 84 GLN A O 1
ATOM 662 N N . LYS A 1 85 ? 2.711 5.757 -0.493 1.00 98.75 85 LYS A N 1
ATOM 663 C CA . LYS A 1 85 ? 4.055 6.237 -0.852 1.00 98.75 85 LYS A CA 1
ATOM 664 C C . LYS A 1 85 ? 5.075 5.112 -0.891 1.00 98.75 85 LYS A C 1
ATOM 666 O O . LYS A 1 85 ? 5.890 5.054 -1.809 1.00 98.75 85 LYS A O 1
ATOM 671 N N . VAL A 1 86 ? 5.044 4.218 0.097 1.00 98.75 86 VAL A N 1
ATOM 672 C CA . VAL A 1 86 ? 5.954 3.068 0.139 1.00 98.75 86 VAL A CA 1
ATOM 673 C C . VAL A 1 86 ? 5.683 2.126 -1.026 1.00 98.75 86 VAL A C 1
ATOM 675 O O . VAL A 1 86 ? 6.630 1.757 -1.714 1.00 98.75 86 VAL A O 1
ATOM 678 N N . ALA A 1 87 ? 4.420 1.805 -1.316 1.00 98.69 87 ALA A N 1
ATOM 679 C CA . ALA A 1 87 ? 4.075 0.995 -2.481 1.00 98.69 87 ALA A CA 1
ATOM 680 C C . ALA A 1 87 ? 4.600 1.615 -3.787 1.00 98.69 87 ALA A C 1
ATOM 682 O O . ALA A 1 87 ? 5.291 0.937 -4.552 1.00 98.69 87 ALA A O 1
ATOM 683 N N . TRP A 1 88 ? 4.352 2.912 -4.002 1.00 98.50 88 TRP A N 1
ATOM 684 C CA . TRP A 1 88 ? 4.806 3.613 -5.202 1.00 98.50 88 TRP A CA 1
ATOM 685 C C . TRP A 1 88 ? 6.327 3.646 -5.324 1.00 98.50 88 TRP A C 1
ATOM 687 O O . TRP A 1 88 ? 6.883 3.333 -6.378 1.00 98.50 88 TRP A O 1
ATOM 697 N N . LYS A 1 89 ? 7.023 3.983 -4.234 1.00 98.25 89 LYS A N 1
ATOM 698 C CA . LYS A 1 89 ? 8.486 4.030 -4.207 1.00 98.25 89 LYS A CA 1
ATOM 699 C C . LYS A 1 89 ? 9.094 2.661 -4.498 1.00 98.25 89 LYS A C 1
ATOM 701 O O . LYS A 1 89 ? 10.064 2.588 -5.248 1.00 98.25 89 LYS A O 1
ATOM 706 N N . THR A 1 90 ? 8.532 1.588 -3.942 1.00 97.62 90 THR A N 1
ATOM 707 C CA . THR A 1 90 ? 9.012 0.223 -4.189 1.00 97.62 90 THR A CA 1
ATOM 708 C C . THR A 1 90 ? 8.906 -0.143 -5.668 1.00 97.62 90 THR A C 1
ATOM 710 O O . THR A 1 90 ? 9.881 -0.624 -6.242 1.00 97.62 90 THR A O 1
ATOM 713 N N . VAL A 1 91 ? 7.759 0.117 -6.301 1.00 97.06 91 VAL A N 1
ATOM 714 C CA . VAL A 1 91 ? 7.536 -0.221 -7.717 1.00 97.06 91 VAL A CA 1
ATOM 715 C C . VAL A 1 91 ? 8.384 0.653 -8.642 1.00 97.06 91 VAL A C 1
ATOM 717 O O . VAL A 1 91 ? 9.165 0.128 -9.432 1.00 97.06 91 VAL A O 1
ATOM 720 N N . SER A 1 92 ? 8.335 1.978 -8.474 1.00 95.62 92 SER A N 1
ATOM 721 C CA . SER A 1 92 ? 9.107 2.918 -9.305 1.00 95.62 92 SER A CA 1
ATOM 722 C C . SER A 1 92 ? 10.621 2.703 -9.212 1.00 95.62 92 SER A C 1
ATOM 724 O O . SER A 1 92 ? 11.315 2.791 -10.222 1.00 95.62 92 SER A O 1
ATOM 726 N N . THR A 1 93 ? 11.152 2.351 -8.034 1.00 93.69 93 THR A N 1
ATOM 727 C CA . THR A 1 93 ? 12.583 2.033 -7.881 1.00 93.69 93 THR A CA 1
ATOM 728 C C . THR A 1 93 ? 12.971 0.804 -8.702 1.00 93.69 93 THR A C 1
ATOM 730 O O . THR A 1 93 ? 14.009 0.808 -9.360 1.00 93.69 93 THR A O 1
ATOM 733 N N . LEU A 1 94 ? 12.145 -0.245 -8.702 1.00 87.38 94 LEU A N 1
ATOM 734 C CA . LEU A 1 94 ? 12.428 -1.454 -9.473 1.00 87.38 94 LEU A CA 1
ATOM 735 C C . LEU A 1 94 ? 12.267 -1.244 -10.979 1.00 87.38 94 LEU A C 1
ATOM 737 O O . LEU A 1 94 ? 13.056 -1.803 -11.739 1.00 87.38 94 LEU A O 1
ATOM 741 N N . HIS A 1 95 ? 11.314 -0.414 -11.410 1.00 85.06 95 HIS A N 1
ATOM 742 C CA . HIS A 1 95 ? 11.193 -0.022 -12.817 1.00 85.06 95 HIS A CA 1
ATOM 743 C C . HIS A 1 95 ? 12.463 0.701 -13.276 1.00 85.06 95 HIS A C 1
ATOM 745 O O . HIS A 1 95 ? 13.051 0.329 -14.288 1.00 85.06 95 HIS A O 1
ATOM 751 N N . THR A 1 96 ? 12.957 1.660 -12.486 1.00 84.69 96 THR A N 1
ATOM 752 C CA . THR A 1 96 ? 14.197 2.386 -12.798 1.00 84.69 96 THR A CA 1
ATOM 753 C C . THR A 1 96 ? 15.425 1.473 -12.832 1.00 84.69 96 THR A C 1
ATOM 755 O O . THR A 1 96 ? 16.270 1.623 -13.709 1.00 84.69 96 THR A O 1
ATOM 758 N N . LEU A 1 97 ? 15.552 0.537 -11.886 1.00 81.69 97 LEU A N 1
ATOM 759 C CA . LEU A 1 97 ? 16.746 -0.309 -11.770 1.00 81.69 97 LEU A CA 1
ATOM 760 C C . LEU A 1 97 ? 16.784 -1.465 -12.772 1.00 81.69 97 LEU A C 1
ATOM 762 O O . LEU A 1 97 ? 17.869 -1.878 -13.178 1.00 81.69 97 LEU A O 1
ATOM 766 N N . TYR A 1 98 ? 15.625 -2.009 -13.141 1.00 79.06 98 TYR A N 1
ATOM 767 C CA . TYR A 1 98 ? 15.546 -3.274 -13.875 1.00 79.06 98 TYR A CA 1
ATOM 768 C C . TYR A 1 98 ? 14.704 -3.206 -15.150 1.00 79.06 98 TYR A C 1
ATOM 770 O O . TYR A 1 98 ? 14.568 -4.225 -15.823 1.00 79.06 98 TYR A O 1
ATOM 778 N N . GLY A 1 99 ? 14.134 -2.045 -15.490 1.00 70.31 99 GLY A N 1
ATOM 779 C CA . GLY A 1 99 ? 13.274 -1.897 -16.667 1.00 70.31 99 GLY A CA 1
ATOM 780 C C . GLY A 1 99 ? 12.054 -2.819 -16.630 1.00 70.31 99 GLY A C 1
ATOM 781 O O . GLY A 1 99 ? 11.585 -3.256 -17.679 1.00 70.31 99 GLY A O 1
ATOM 782 N N . LEU A 1 100 ? 11.595 -3.180 -15.427 1.00 65.44 100 LEU A N 1
ATOM 783 C CA . LEU A 1 100 ? 10.389 -3.983 -15.254 1.00 65.44 100 LEU A CA 1
ATOM 784 C C . LEU A 1 100 ? 9.168 -3.169 -15.729 1.00 65.44 100 LEU A C 1
ATOM 786 O O . LEU A 1 100 ? 9.167 -1.953 -15.519 1.00 65.44 100 LEU A O 1
ATOM 790 N N . PRO A 1 101 ? 8.198 -3.814 -16.410 1.00 53.50 101 PRO A N 1
ATOM 791 C CA . PRO A 1 101 ? 6.998 -3.152 -16.921 1.00 53.50 101 PRO A CA 1
ATOM 792 C C . PRO A 1 101 ? 6.114 -2.604 -15.801 1.00 53.50 101 PRO A C 1
ATOM 794 O O . PRO A 1 101 ? 6.009 -3.294 -14.760 1.00 53.50 101 PRO A O 1
#

Radius of gyration: 14.11 Å; chains: 1; bounding box: 39×32×34 Å

pLDDT: mean 94.35, std 7.58, range [53.5, 98.81]

Sequence (101 aa):
MTAHKLHAVLVPVGLAWETIHRIDPGIELYHQDGRHANPTGSYLTACVFYSVMFNTSPEGLTGSFHYKGKVWVNLEKGRASLLQKVAWKTVSTLHTLYGLP

Secondary structure (DSSP, 8-s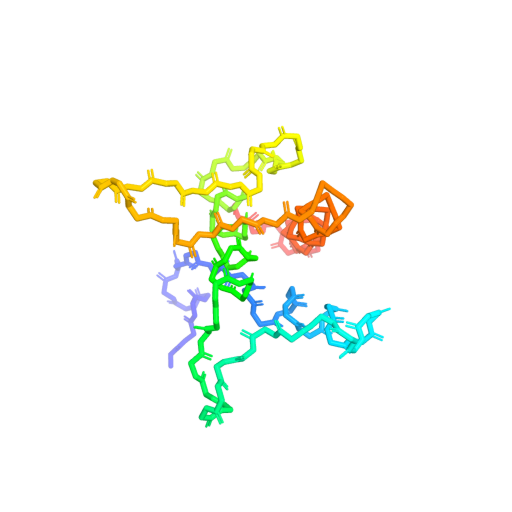tate):
--TGGGT-----HHHHHHHHHHH-TTS--B-TTSSSB-HHHHHHHHHHHHHHHHTS--TTS-SEEEETTEEEEE--HHHHHHHHHHHHHHHHHHHHHH---

Foldseek 3Di:
DDCVVVVHADQPLVQLVVVCCVPPVVDDQDDPVRPHGALLVVLLSVLSVCCQVVVDQCAPPAQWDDDPNDTRGDDDNVSSNVSSVSSNCVNVVCCVPPVGD